Protein AF-A0A8T3RGZ5-F1 (afdb_monomer)

Sequence (111 aa):
MLSREEVRRLLRGARTPHNYAFLATVYACGLRLQEAQHLEIADIDSHRMMLHIHRRQGAKDRLVPLPQATLLILAKRVARRNSTPLKANAVEARAQNKCEAIALRPISDRN

pLDDT: mean 70.44, std 18.89, range [33.62, 89.06]

Mean predicted aligned error: 12.88 Å

Structure (mmCIF, N/CA/C/O backbone):
data_AF-A0A8T3RGZ5-F1
#
_entry.id   AF-A0A8T3RGZ5-F1
#
loop_
_atom_site.group_PDB
_atom_site.id
_atom_site.type_symbol
_atom_site.label_atom_id
_atom_site.label_alt_id
_atom_site.label_comp_id
_atom_site.label_asym_id
_atom_site.label_entity_id
_atom_site.label_seq_id
_atom_site.pdbx_PDB_ins_code
_atom_site.Cartn_x
_atom_site.Cartn_y
_atom_site.Cartn_z
_atom_site.occupancy
_atom_site.B_iso_or_equiv
_atom_site.auth_seq_id
_atom_site.auth_comp_id
_atom_site.auth_asym_id
_atom_site.auth_atom_id
_atom_site.pdbx_PDB_model_num
ATOM 1 N N . MET A 1 1 ? 4.228 18.854 -2.600 1.00 55.91 1 MET A N 1
ATOM 2 C CA . MET A 1 1 ? 3.351 17.838 -3.226 1.00 55.91 1 MET A CA 1
ATOM 3 C C . MET A 1 1 ? 4.071 17.332 -4.460 1.00 55.91 1 MET A C 1
ATOM 5 O O . MET A 1 1 ? 4.508 18.177 -5.224 1.00 55.91 1 MET A O 1
ATOM 9 N N . LEU A 1 2 ? 4.266 16.018 -4.622 1.00 76.31 2 LEU A N 1
ATOM 10 C CA . LEU A 1 2 ? 4.879 15.487 -5.848 1.00 76.31 2 LEU A CA 1
ATOM 11 C C . LEU A 1 2 ? 3.856 15.472 -6.991 1.00 76.31 2 LEU A C 1
ATOM 13 O O . LEU A 1 2 ? 2.701 15.089 -6.788 1.00 76.31 2 LEU A O 1
ATOM 17 N N . SER A 1 3 ? 4.298 15.821 -8.197 1.00 88.62 3 SER A N 1
ATOM 18 C CA . SER A 1 3 ? 3.530 15.627 -9.425 1.00 88.62 3 SER A CA 1
ATOM 19 C C . SER A 1 3 ? 3.378 14.136 -9.741 1.00 88.62 3 SER A C 1
ATOM 21 O O . SER A 1 3 ? 4.238 13.307 -9.427 1.00 88.62 3 SER A O 1
ATOM 23 N N . ARG A 1 4 ? 2.292 13.778 -10.438 1.00 84.94 4 ARG A N 1
ATOM 24 C CA . ARG A 1 4 ? 2.058 12.412 -10.943 1.00 84.94 4 ARG A CA 1
ATOM 25 C C . ARG A 1 4 ? 3.238 11.893 -11.770 1.00 84.94 4 ARG A C 1
ATOM 27 O O . ARG A 1 4 ? 3.524 10.698 -11.756 1.00 84.94 4 ARG A O 1
ATOM 34 N N . GLU A 1 5 ? 3.927 12.772 -12.489 1.00 88.62 5 GLU A N 1
ATOM 35 C CA . GLU A 1 5 ? 5.091 12.413 -13.303 1.00 88.62 5 GLU A CA 1
ATOM 36 C C . GLU A 1 5 ? 6.314 12.065 -12.457 1.00 88.62 5 GLU A C 1
ATOM 38 O O . GLU A 1 5 ? 6.994 11.074 -12.736 1.00 88.62 5 GLU A O 1
ATOM 43 N N . GLU A 1 6 ? 6.554 12.817 -11.386 1.00 87.19 6 GLU A N 1
ATOM 44 C CA . GLU A 1 6 ? 7.647 12.560 -10.450 1.00 87.19 6 GLU A CA 1
ATOM 45 C C . GLU A 1 6 ? 7.424 11.245 -9.704 1.00 87.19 6 GLU A C 1
ATOM 47 O O . GLU A 1 6 ? 8.343 10.434 -9.599 1.00 87.19 6 GLU A O 1
ATOM 52 N N . VA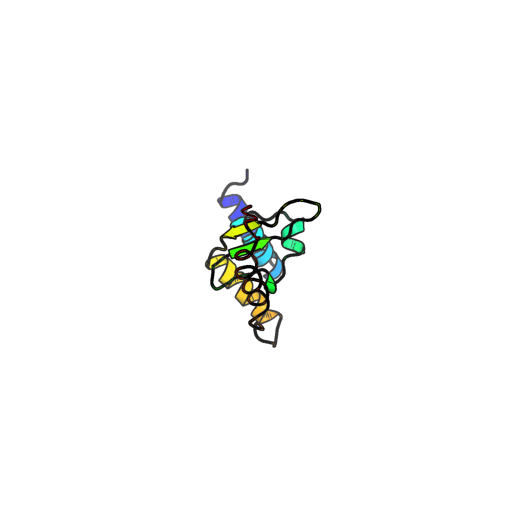L A 1 7 ? 6.183 10.964 -9.288 1.00 85.69 7 VAL A N 1
ATOM 53 C CA . VAL A 1 7 ? 5.820 9.673 -8.683 1.00 85.69 7 VAL A CA 1
ATOM 54 C C . VAL A 1 7 ? 6.077 8.525 -9.660 1.00 85.69 7 VAL A C 1
ATOM 56 O O . VAL A 1 7 ? 6.680 7.519 -9.291 1.00 85.69 7 VAL A O 1
ATOM 59 N N . ARG A 1 8 ? 5.696 8.670 -10.936 1.00 86.50 8 ARG A N 1
ATOM 60 C CA . ARG A 1 8 ? 6.003 7.661 -11.966 1.00 86.50 8 ARG A CA 1
ATOM 61 C C . ARG A 1 8 ? 7.503 7.498 -12.183 1.00 86.50 8 ARG A C 1
ATOM 63 O O . ARG A 1 8 ? 7.955 6.389 -12.456 1.00 86.50 8 ARG A O 1
ATOM 70 N N . ARG A 1 9 ? 8.286 8.576 -12.112 1.00 89.06 9 ARG A N 1
ATOM 71 C CA . ARG A 1 9 ? 9.750 8.520 -12.225 1.00 89.06 9 ARG A CA 1
ATOM 72 C C . ARG A 1 9 ? 10.366 7.792 -11.028 1.00 89.06 9 ARG A C 1
ATOM 74 O O . ARG A 1 9 ? 11.228 6.943 -11.227 1.00 89.06 9 ARG A O 1
ATOM 81 N N . LEU A 1 10 ? 9.860 8.045 -9.823 1.00 86.75 10 LEU A N 1
ATOM 82 C CA . LEU A 1 10 ? 10.284 7.385 -8.590 1.00 86.75 10 LEU A CA 1
ATOM 83 C C . LEU A 1 10 ? 9.942 5.888 -8.602 1.00 86.75 10 LEU A C 1
ATOM 85 O O . LEU A 1 10 ? 10.808 5.058 -8.338 1.00 86.75 10 LEU A O 1
ATOM 89 N N . LEU A 1 11 ? 8.716 5.531 -8.999 1.00 85.25 11 LEU A N 1
ATOM 90 C CA . LEU A 1 11 ? 8.300 4.134 -9.145 1.00 85.25 11 LEU A CA 1
ATOM 91 C C . LEU A 1 11 ? 9.113 3.403 -10.222 1.00 85.25 11 LEU A C 1
ATOM 93 O O . LEU A 1 11 ? 9.502 2.260 -10.010 1.00 85.25 11 LEU A O 1
ATOM 97 N N . ARG A 1 12 ? 9.435 4.056 -11.348 1.00 86.12 12 ARG A N 1
ATOM 98 C CA . ARG A 1 12 ? 10.324 3.487 -12.381 1.00 86.12 12 ARG A CA 1
ATOM 99 C C . ARG A 1 12 ? 11.764 3.299 -11.899 1.00 86.12 12 ARG A C 1
ATOM 101 O O . ARG A 1 12 ? 12.443 2.393 -12.367 1.00 86.12 12 ARG A O 1
ATOM 108 N N . GLY A 1 13 ? 12.224 4.122 -10.958 1.00 87.19 13 GLY A N 1
ATOM 109 C CA . GLY A 1 13 ? 13.535 3.978 -10.324 1.00 87.19 13 GLY A CA 1
ATOM 110 C C . GLY A 1 13 ? 13.635 2.795 -9.354 1.00 87.19 13 GLY A C 1
ATOM 111 O O . GLY A 1 13 ? 14.744 2.378 -9.016 1.00 87.19 13 GLY A O 1
ATOM 112 N N . ALA A 1 14 ? 12.507 2.220 -8.919 1.00 86.75 14 ALA A N 1
ATOM 113 C CA . ALA A 1 14 ? 12.483 1.077 -8.014 1.00 86.75 14 ALA A CA 1
ATOM 114 C C . ALA A 1 14 ? 12.886 -0.216 -8.747 1.00 86.75 14 ALA A C 1
ATOM 116 O O . ALA A 1 14 ? 12.050 -0.969 -9.239 1.00 86.75 14 ALA A O 1
ATOM 117 N N . ARG A 1 15 ? 14.198 -0.485 -8.798 1.00 80.50 15 ARG A N 1
ATOM 118 C CA . ARG A 1 15 ? 14.781 -1.646 -9.500 1.00 80.50 15 ARG A CA 1
ATOM 119 C C . ARG A 1 15 ? 14.363 -2.997 -8.917 1.00 80.50 15 ARG A C 1
ATOM 121 O O . ARG A 1 15 ? 14.391 -3.999 -9.624 1.00 80.50 15 ARG A O 1
ATOM 128 N N . THR A 1 16 ? 13.989 -3.046 -7.638 1.00 83.19 16 THR A N 1
ATOM 129 C CA . THR A 1 16 ? 13.545 -4.284 -6.993 1.00 83.19 16 THR A CA 1
ATOM 130 C C . THR A 1 16 ? 12.016 -4.368 -6.964 1.00 83.19 16 THR A C 1
ATOM 132 O O . THR A 1 16 ? 11.343 -3.409 -6.575 1.00 83.19 16 THR A O 1
ATOM 135 N N . PRO A 1 17 ? 11.431 -5.537 -7.286 1.00 80.25 17 PRO A N 1
ATOM 136 C CA . PRO A 1 17 ? 9.978 -5.719 -7.260 1.00 80.25 17 PRO A CA 1
ATOM 137 C C . PRO A 1 17 ? 9.393 -5.556 -5.850 1.00 80.25 17 PRO A C 1
ATOM 139 O O . PRO A 1 17 ? 8.222 -5.221 -5.702 1.00 80.25 17 PRO A O 1
ATOM 142 N N . HIS A 1 18 ? 10.205 -5.763 -4.808 1.00 81.69 18 HIS A N 1
ATOM 143 C CA . HIS A 1 18 ? 9.824 -5.478 -3.427 1.00 81.69 18 HIS A CA 1
ATOM 144 C C . HIS A 1 18 ? 9.592 -3.983 -3.193 1.00 81.69 18 HIS A C 1
ATOM 146 O O . HIS A 1 18 ? 8.540 -3.607 -2.685 1.00 81.69 18 HIS A O 1
ATOM 152 N N . ASN A 1 19 ? 10.543 -3.140 -3.601 1.00 86.50 19 ASN A N 1
ATOM 153 C CA . ASN A 1 19 ? 10.443 -1.701 -3.379 1.00 86.50 19 ASN A CA 1
ATOM 154 C C . ASN A 1 19 ? 9.344 -1.098 -4.251 1.00 86.50 19 ASN A C 1
ATOM 156 O O . ASN A 1 19 ? 8.610 -0.236 -3.780 1.00 86.50 19 ASN A O 1
ATOM 160 N N . TYR A 1 20 ? 9.175 -1.597 -5.479 1.00 87.88 20 TYR A N 1
ATOM 161 C CA . TYR A 1 20 ? 8.067 -1.189 -6.339 1.00 87.88 20 TYR A CA 1
ATOM 162 C C . TYR A 1 20 ? 6.709 -1.473 -5.684 1.00 87.88 20 TYR A C 1
ATOM 164 O O . TYR A 1 20 ? 5.884 -0.570 -5.573 1.00 87.88 20 TYR A O 1
ATOM 172 N N . ALA A 1 21 ? 6.491 -2.703 -5.202 1.00 84.81 21 ALA A N 1
ATOM 173 C CA . ALA A 1 21 ? 5.242 -3.084 -4.545 1.00 84.81 21 ALA A CA 1
ATOM 174 C C . ALA A 1 21 ? 4.979 -2.256 -3.279 1.00 84.81 21 ALA A C 1
ATOM 176 O O . ALA A 1 21 ? 3.861 -1.786 -3.072 1.00 84.81 21 ALA A O 1
ATOM 177 N N . PHE A 1 22 ? 6.014 -2.030 -2.469 1.00 86.12 22 PHE A N 1
ATOM 178 C CA . PHE A 1 22 ? 5.925 -1.205 -1.268 1.00 86.12 22 PHE A CA 1
ATOM 179 C C . PHE A 1 22 ? 5.522 0.239 -1.595 1.00 86.12 22 PHE A C 1
ATOM 181 O O . PHE A 1 22 ? 4.523 0.737 -1.081 1.00 86.12 22 PHE A O 1
ATOM 188 N N . LEU A 1 23 ? 6.246 0.893 -2.507 1.00 88.12 23 LEU A N 1
ATOM 189 C CA . LEU A 1 23 ? 5.998 2.285 -2.889 1.00 88.12 23 LEU A CA 1
ATOM 190 C C . LEU A 1 23 ? 4.635 2.466 -3.561 1.00 88.12 23 LEU A C 1
ATOM 192 O O . LEU A 1 23 ? 3.929 3.425 -3.257 1.00 88.12 23 LEU A O 1
ATOM 196 N N . ALA A 1 24 ? 4.241 1.536 -4.434 1.00 87.25 24 ALA A N 1
ATOM 197 C CA . ALA A 1 24 ? 2.931 1.556 -5.075 1.00 87.25 24 ALA A CA 1
ATOM 198 C C . ALA A 1 24 ? 1.799 1.444 -4.043 1.00 87.25 24 ALA A C 1
ATOM 200 O O . ALA A 1 24 ? 0.824 2.185 -4.127 1.00 87.25 24 ALA A O 1
ATOM 201 N N . THR A 1 25 ? 1.951 0.574 -3.040 1.00 85.44 25 THR A N 1
ATOM 202 C CA . THR A 1 25 ? 0.949 0.379 -1.980 1.00 85.44 25 THR A CA 1
ATOM 203 C C . THR A 1 25 ? 0.849 1.601 -1.071 1.00 85.44 25 THR A C 1
ATOM 205 O O . THR A 1 25 ? -0.249 2.093 -0.827 1.00 85.44 25 THR A O 1
ATOM 208 N N . VAL A 1 26 ? 1.988 2.145 -0.632 1.00 88.31 26 VAL A N 1
ATOM 209 C CA . VAL A 1 26 ? 2.049 3.364 0.189 1.00 88.31 26 VAL A CA 1
ATOM 210 C C . VAL A 1 26 ? 1.407 4.545 -0.534 1.00 88.31 26 VAL A C 1
ATOM 212 O O . VAL A 1 26 ? 0.607 5.262 0.061 1.00 88.31 26 VAL A O 1
ATOM 215 N N . TYR A 1 27 ? 1.714 4.721 -1.821 1.00 88.06 27 TYR A N 1
ATOM 216 C CA . TYR A 1 27 ? 1.149 5.796 -2.631 1.00 88.06 27 TYR A CA 1
ATOM 217 C C . TYR A 1 27 ? -0.355 5.618 -2.872 1.00 88.06 27 TYR A C 1
ATOM 219 O O . TYR A 1 27 ? -1.117 6.563 -2.695 1.00 88.06 27 TYR A O 1
ATOM 227 N N . ALA A 1 28 ? -0.790 4.412 -3.248 1.00 85.94 28 ALA A N 1
ATOM 228 C CA . ALA A 1 28 ? -2.185 4.136 -3.581 1.00 85.94 28 ALA A CA 1
ATOM 229 C C . ALA A 1 28 ? -3.114 4.177 -2.358 1.00 85.94 28 ALA A C 1
ATOM 231 O O . ALA A 1 28 ? -4.246 4.634 -2.468 1.00 85.94 28 ALA A O 1
ATOM 232 N N . CYS A 1 29 ? -2.636 3.700 -1.206 1.00 83.81 29 CYS A N 1
ATOM 233 C CA . CYS A 1 29 ? -3.423 3.593 0.025 1.00 83.81 29 CYS A CA 1
ATOM 234 C C . CYS A 1 29 ? -3.137 4.736 1.019 1.00 83.81 29 CYS A C 1
ATOM 236 O O . CYS A 1 29 ? -3.730 4.788 2.091 1.00 83.81 29 CYS A O 1
ATOM 238 N N . GLY A 1 30 ? -2.217 5.655 0.710 1.00 86.62 30 GLY A N 1
ATOM 239 C CA . GLY A 1 30 ? -1.892 6.776 1.600 1.00 86.62 30 GLY A CA 1
ATOM 240 C C . GLY A 1 30 ? -1.358 6.339 2.971 1.00 86.62 30 GLY A C 1
ATOM 241 O O . GLY A 1 30 ? -1.651 6.980 3.984 1.00 86.62 30 GLY A O 1
ATOM 242 N N . LEU A 1 31 ? -0.614 5.230 3.018 1.00 84.88 31 LEU A N 1
ATOM 243 C CA . LEU A 1 31 ? -0.089 4.665 4.264 1.00 84.88 31 LEU A CA 1
ATOM 244 C C . LEU A 1 31 ? 1.061 5.509 4.805 1.00 84.88 31 LEU A C 1
ATOM 246 O O . LEU A 1 31 ? 1.884 6.026 4.048 1.00 84.88 31 LEU A O 1
ATOM 250 N N . ARG A 1 32 ? 1.189 5.594 6.131 1.00 84.94 32 ARG A N 1
ATOM 251 C CA . ARG A 1 32 ? 2.426 6.108 6.731 1.00 84.94 32 ARG A CA 1
ATOM 252 C C . ARG A 1 32 ? 3.516 5.047 6.624 1.00 84.94 32 ARG A C 1
ATOM 254 O O . ARG A 1 32 ? 3.242 3.854 6.711 1.00 84.94 32 ARG A O 1
ATOM 261 N N . LEU A 1 33 ? 4.773 5.479 6.517 1.00 83.19 33 LEU A N 1
ATOM 262 C CA . LEU A 1 33 ? 5.915 4.568 6.371 1.00 83.19 33 LEU A CA 1
ATOM 263 C C . LEU A 1 33 ? 5.992 3.523 7.499 1.00 83.19 33 LEU A C 1
ATOM 265 O O . LEU A 1 33 ? 6.321 2.369 7.251 1.00 83.19 33 LEU A O 1
ATOM 269 N N . GLN A 1 34 ? 5.682 3.920 8.735 1.00 79.81 34 GLN A N 1
ATOM 270 C CA . GLN A 1 34 ? 5.650 3.018 9.892 1.00 79.81 34 GLN A CA 1
ATOM 271 C C . GLN A 1 34 ? 4.507 1.998 9.810 1.00 79.81 34 GLN A C 1
ATOM 273 O O . GLN A 1 34 ? 4.709 0.837 10.138 1.00 79.81 34 GLN A O 1
ATOM 278 N N . GLU A 1 35 ? 3.331 2.403 9.333 1.00 82.38 35 GLU A N 1
ATOM 279 C CA . GLU A 1 35 ? 2.172 1.514 9.169 1.00 82.38 35 GLU A CA 1
ATOM 280 C C . GLU A 1 35 ? 2.439 0.484 8.062 1.00 82.38 35 GLU A C 1
ATOM 282 O O . GLU A 1 35 ? 2.237 -0.708 8.255 1.00 82.38 35 GLU A O 1
ATOM 287 N N . ALA A 1 36 ? 2.989 0.926 6.928 1.00 81.88 36 ALA A N 1
ATOM 288 C CA . ALA A 1 36 ? 3.291 0.058 5.791 1.00 81.88 36 ALA A CA 1
ATOM 289 C C . ALA A 1 36 ? 4.390 -0.982 6.073 1.00 81.88 36 ALA A C 1
ATOM 291 O O . ALA A 1 36 ? 4.412 -2.031 5.436 1.00 81.88 36 ALA A O 1
ATOM 292 N N . GLN A 1 37 ? 5.313 -0.701 6.999 1.00 80.31 37 GLN A N 1
ATOM 293 C CA . GLN A 1 37 ? 6.357 -1.650 7.409 1.00 80.31 37 GLN A CA 1
ATOM 294 C C . GLN A 1 37 ? 5.820 -2.805 8.260 1.00 80.31 37 GLN A C 1
ATOM 296 O O . GLN A 1 37 ? 6.392 -3.889 8.224 1.00 80.31 37 GLN A O 1
ATOM 301 N N . HIS A 1 38 ? 4.741 -2.570 9.007 1.00 78.12 38 HIS A N 1
ATOM 302 C CA . HIS A 1 38 ? 4.107 -3.568 9.873 1.00 78.12 38 HIS A CA 1
ATOM 303 C C . HIS A 1 38 ? 2.870 -4.203 9.224 1.00 78.12 38 HIS A C 1
ATOM 305 O O . HIS A 1 38 ? 2.135 -4.914 9.896 1.00 78.12 38 HIS A O 1
ATOM 311 N N . LEU A 1 39 ? 2.617 -3.921 7.944 1.00 80.31 39 LEU A N 1
ATOM 312 C CA . LEU A 1 39 ? 1.459 -4.443 7.235 1.00 80.31 39 LEU A CA 1
ATOM 313 C C . LEU A 1 39 ? 1.648 -5.931 6.935 1.00 80.31 39 LEU A C 1
ATOM 315 O O . LEU A 1 39 ? 2.607 -6.317 6.256 1.00 80.31 39 LEU A O 1
ATOM 319 N N . GLU A 1 40 ? 0.702 -6.752 7.377 1.00 79.38 40 GLU A N 1
ATOM 320 C CA . GLU A 1 40 ? 0.706 -8.184 7.113 1.00 79.38 40 GLU A CA 1
ATOM 321 C C . GLU A 1 40 ? -0.255 -8.560 5.980 1.00 79.38 40 GLU A C 1
ATOM 323 O O . GLU A 1 40 ? -1.176 -7.828 5.620 1.00 79.38 40 GLU A O 1
ATOM 328 N N . ILE A 1 41 ? -0.056 -9.748 5.401 1.00 77.38 41 ILE A N 1
ATOM 329 C CA . ILE A 1 41 ? -0.969 -10.284 4.377 1.00 77.38 41 ILE A CA 1
ATOM 330 C C . ILE A 1 41 ? -2.365 -10.519 4.977 1.00 77.38 41 ILE A C 1
ATOM 332 O O . ILE A 1 41 ? -3.360 -10.377 4.275 1.00 77.38 41 ILE A O 1
ATOM 336 N N . ALA A 1 42 ? -2.437 -10.841 6.274 1.00 78.88 42 ALA A N 1
ATOM 337 C CA . ALA A 1 42 ? -3.687 -11.060 6.999 1.00 78.88 42 ALA A CA 1
ATOM 338 C C . ALA A 1 42 ? -4.543 -9.788 7.146 1.00 78.88 42 ALA A C 1
ATOM 340 O O . ALA A 1 42 ? -5.750 -9.893 7.344 1.00 78.88 42 ALA A O 1
ATOM 341 N N . ASP A 1 43 ? -3.938 -8.606 7.011 1.00 80.69 43 ASP A N 1
ATOM 342 C CA . ASP A 1 43 ? -4.635 -7.319 7.085 1.00 80.69 43 ASP A CA 1
ATOM 343 C C . ASP A 1 43 ? -5.302 -6.919 5.756 1.00 80.69 43 ASP A C 1
ATOM 345 O O . ASP A 1 43 ? -6.013 -5.911 5.683 1.00 80.69 43 ASP A O 1
ATOM 349 N N . ILE A 1 44 ? -5.055 -7.683 4.685 1.00 83.38 44 ILE A N 1
ATOM 350 C CA . ILE A 1 44 ? -5.626 -7.460 3.357 1.00 83.38 44 ILE A CA 1
ATOM 351 C C . ILE A 1 44 ? -6.928 -8.252 3.238 1.00 83.38 44 ILE A C 1
ATOM 353 O O . ILE A 1 44 ? -6.915 -9.475 3.106 1.00 83.38 44 ILE A O 1
ATOM 357 N N . ASP A 1 45 ? -8.054 -7.545 3.192 1.00 83.00 45 ASP A N 1
ATOM 358 C CA . ASP A 1 45 ? -9.349 -8.126 2.856 1.00 83.00 45 ASP A CA 1
ATOM 359 C C . ASP A 1 45 ? -9.577 -8.006 1.342 1.00 83.00 45 ASP A C 1
ATOM 361 O O . ASP A 1 45 ? -9.975 -6.959 0.818 1.00 83.00 45 ASP A O 1
ATOM 365 N N . SER A 1 46 ? -9.292 -9.094 0.622 1.00 78.94 46 SER A N 1
ATOM 366 C CA . SER A 1 46 ? -9.506 -9.189 -0.825 1.00 78.94 46 SER A CA 1
ATOM 367 C C . SER A 1 46 ? -10.979 -9.298 -1.219 1.00 78.94 46 SER A C 1
ATOM 369 O O . SER A 1 46 ? -11.305 -9.036 -2.373 1.00 78.94 46 SER A O 1
ATOM 371 N N . HIS A 1 47 ? -11.868 -9.675 -0.297 1.00 80.81 47 HIS A N 1
ATOM 372 C CA . HIS A 1 47 ? -13.294 -9.821 -0.575 1.00 80.81 47 HIS A CA 1
ATOM 373 C C . HIS A 1 47 ? -14.003 -8.465 -0.515 1.00 80.81 47 HIS A C 1
ATOM 375 O O . HIS A 1 47 ? -14.830 -8.136 -1.363 1.00 80.81 47 HIS A O 1
ATOM 381 N N . ARG A 1 48 ? -13.645 -7.642 0.475 1.00 80.75 48 ARG A N 1
ATOM 382 C CA . ARG A 1 48 ? -14.196 -6.292 0.663 1.00 80.75 48 ARG A CA 1
ATOM 383 C C . ARG A 1 48 ? -13.353 -5.207 -0.003 1.00 80.75 48 ARG A C 1
ATOM 385 O O . ARG A 1 48 ? -13.765 -4.051 -0.003 1.00 80.75 48 ARG A O 1
ATOM 392 N N . MET A 1 49 ? -12.199 -5.568 -0.572 1.00 84.38 49 MET A N 1
ATOM 393 C CA . MET A 1 49 ? -11.220 -4.641 -1.151 1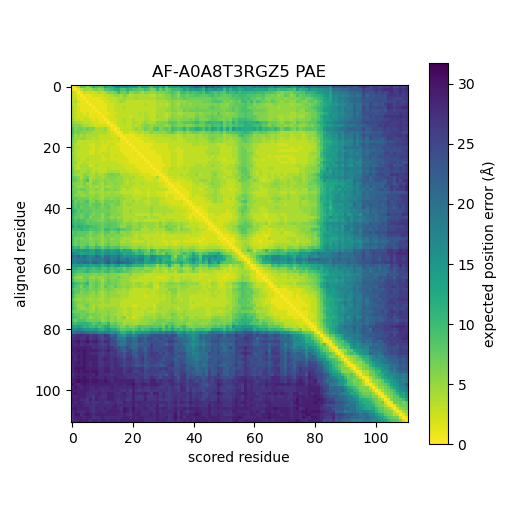.00 84.38 49 MET A CA 1
ATOM 394 C C . MET A 1 49 ? -10.797 -3.559 -0.148 1.00 84.38 49 MET A C 1
ATOM 396 O O . MET A 1 49 ? -10.733 -2.370 -0.470 1.00 84.38 49 MET A O 1
ATOM 400 N N . MET A 1 50 ? -10.521 -3.973 1.091 1.00 84.56 50 MET A N 1
ATOM 401 C CA . MET A 1 50 ? -10.143 -3.083 2.190 1.00 84.56 50 MET A CA 1
ATOM 402 C C . MET A 1 50 ? -8.834 -3.518 2.840 1.00 84.56 50 MET A C 1
ATOM 404 O O . MET A 1 50 ? -8.518 -4.700 2.938 1.00 84.56 50 MET A O 1
ATOM 408 N N . LEU A 1 51 ? -8.074 -2.530 3.300 1.00 85.38 51 LEU A N 1
ATOM 409 C CA . LEU A 1 51 ? -6.835 -2.715 4.033 1.00 85.38 51 LEU A CA 1
ATOM 410 C C . LEU A 1 51 ? -7.026 -2.276 5.483 1.00 85.38 51 LEU A C 1
ATOM 412 O O . LEU A 1 51 ? -7.399 -1.126 5.740 1.00 85.38 51 LEU A O 1
ATOM 416 N N . HIS A 1 52 ? -6.760 -3.183 6.416 1.00 85.94 52 HIS A N 1
ATOM 417 C CA . HIS A 1 52 ? -6.799 -2.902 7.844 1.00 85.94 52 HIS A CA 1
ATOM 418 C C . HIS A 1 52 ? -5.459 -2.304 8.280 1.00 85.94 52 HIS A C 1
ATOM 420 O O . HIS A 1 52 ? -4.405 -2.896 8.077 1.00 85.94 52 HIS A O 1
ATOM 426 N N . ILE A 1 53 ? -5.484 -1.107 8.865 1.00 83.88 53 ILE A N 1
ATOM 427 C CA . ILE A 1 53 ? -4.273 -0.450 9.362 1.00 83.88 53 ILE A CA 1
ATOM 428 C C . ILE A 1 53 ? -4.359 -0.332 10.874 1.00 83.88 53 ILE A C 1
ATOM 430 O O . ILE A 1 53 ? -5.118 0.495 11.394 1.00 83.88 53 ILE A O 1
ATOM 434 N N . HIS A 1 54 ? -3.512 -1.102 11.550 1.00 80.56 54 HIS A N 1
ATOM 435 C CA . HIS A 1 54 ? -3.317 -1.021 12.993 1.00 80.56 54 HIS A CA 1
ATOM 436 C C . HIS A 1 54 ? -2.479 0.209 13.325 1.00 80.56 54 HIS A C 1
ATOM 438 O O . HIS A 1 54 ? -1.329 0.337 12.891 1.00 80.56 54 HIS A O 1
ATOM 444 N N . ARG A 1 55 ? -3.041 1.152 14.085 1.00 75.62 55 ARG A N 1
ATOM 445 C CA . ARG A 1 55 ? -2.278 2.320 14.544 1.00 75.62 55 ARG A CA 1
ATOM 446 C C . ARG A 1 55 ? -1.661 2.040 15.908 1.00 75.62 55 ARG A C 1
ATOM 448 O O . ARG A 1 55 ? -2.336 1.606 16.835 1.00 75.62 55 ARG A O 1
ATOM 455 N N . ARG A 1 56 ? -0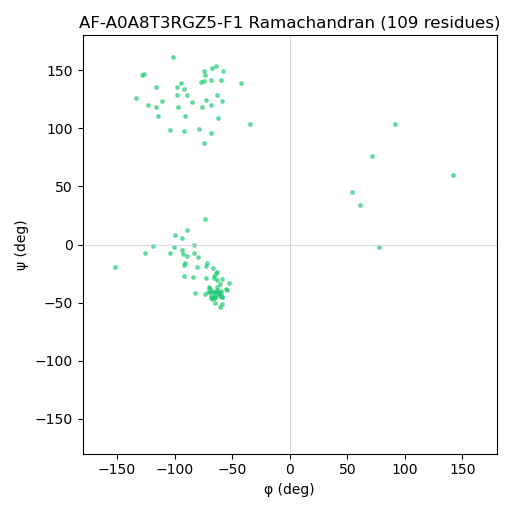.376 2.367 16.074 1.00 65.75 56 ARG A N 1
ATOM 456 C CA . ARG A 1 56 ? 0.249 2.361 17.403 1.00 65.75 56 ARG A CA 1
ATOM 457 C C . ARG A 1 56 ? -0.215 3.565 18.227 1.00 65.75 56 ARG A C 1
ATOM 459 O O . ARG A 1 56 ? -0.287 4.679 17.717 1.00 65.75 56 ARG A O 1
ATOM 466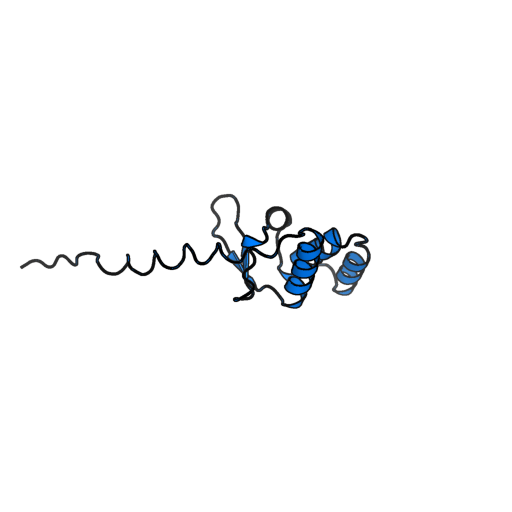 N N . GLN A 1 57 ? -0.442 3.301 19.516 1.00 56.34 57 GLN A N 1
ATOM 467 C CA . GLN A 1 57 ? -0.621 4.274 20.599 1.00 56.34 57 GLN A CA 1
ATOM 468 C C . GLN A 1 57 ? -1.950 5.056 20.574 1.00 56.34 57 GLN A C 1
ATOM 470 O O . GLN A 1 57 ? -2.013 6.228 20.219 1.00 56.34 57 GLN A O 1
ATOM 475 N N . GLY A 1 58 ? -3.031 4.388 20.994 1.00 63.62 58 GLY A N 1
ATOM 476 C CA . GLY A 1 58 ? -4.290 5.029 21.411 1.00 63.62 58 GLY A CA 1
ATOM 477 C C . GLY A 1 58 ? -5.210 5.534 20.294 1.00 63.62 58 GLY A C 1
ATOM 478 O O . GLY A 1 58 ? -6.299 6.026 20.580 1.00 63.62 58 GLY A O 1
ATOM 479 N N . ALA A 1 59 ? -4.812 5.403 19.028 1.00 65.38 59 ALA A N 1
ATOM 480 C CA . ALA A 1 59 ? -5.637 5.775 17.884 1.00 65.38 59 ALA A CA 1
ATOM 481 C C . ALA A 1 59 ? -6.410 4.566 17.340 1.00 65.38 59 ALA A C 1
ATOM 483 O O . ALA A 1 59 ? -5.854 3.480 17.222 1.00 65.38 59 ALA A O 1
ATOM 484 N N . LYS A 1 60 ? -7.682 4.777 16.978 1.00 72.06 60 LYS A N 1
ATOM 485 C CA . LYS A 1 60 ? -8.531 3.746 16.365 1.00 72.06 60 LYS A CA 1
ATOM 486 C C . LYS A 1 60 ? -7.931 3.248 15.050 1.00 72.06 60 LYS A C 1
ATOM 488 O O . LYS A 1 60 ? -7.425 4.048 14.251 1.00 72.06 60 LYS A O 1
ATOM 493 N N . ASP A 1 61 ? -8.060 1.946 14.827 1.00 81.56 61 ASP A N 1
ATOM 494 C CA . ASP A 1 61 ? -7.757 1.317 13.548 1.00 81.56 61 ASP A CA 1
ATOM 495 C C . ASP A 1 61 ? -8.608 1.944 12.448 1.00 81.56 61 ASP A C 1
ATOM 497 O O . ASP A 1 61 ? -9.725 2.426 12.675 1.00 81.56 61 ASP A O 1
ATOM 501 N N . ARG A 1 62 ? -8.058 1.966 11.239 1.00 82.94 62 ARG A N 1
ATOM 502 C CA . ARG A 1 62 ? -8.750 2.509 10.072 1.00 82.94 62 ARG A CA 1
ATOM 503 C C . ARG A 1 62 ? -8.728 1.521 8.928 1.00 82.94 62 ARG A C 1
ATOM 505 O O . ARG A 1 62 ? -7.744 0.814 8.721 1.00 82.94 62 ARG A O 1
ATOM 512 N N . LEU A 1 63 ? -9.815 1.550 8.174 1.00 84.62 63 LEU A N 1
ATOM 513 C CA . LEU A 1 63 ? -9.981 0.812 6.937 1.00 84.62 63 LEU A CA 1
ATOM 514 C C . LEU A 1 63 ? -9.681 1.752 5.782 1.00 84.62 63 LEU A C 1
ATOM 516 O O . LEU A 1 63 ? -10.219 2.860 5.727 1.00 84.62 63 LEU A O 1
ATOM 520 N N . VAL A 1 64 ? -8.811 1.323 4.878 1.00 85.50 64 VAL A N 1
ATOM 521 C CA . VAL A 1 64 ? -8.488 2.074 3.665 1.00 85.50 64 VAL A CA 1
ATOM 522 C C . VAL A 1 64 ? -8.923 1.263 2.450 1.00 85.50 64 VAL A C 1
ATOM 524 O O . VAL A 1 64 ? -8.661 0.060 2.412 1.00 85.50 64 VAL A O 1
ATOM 527 N N . PRO A 1 65 ? -9.577 1.883 1.452 1.00 85.75 65 PRO A N 1
ATOM 528 C CA . PRO A 1 65 ? -9.926 1.187 0.224 1.00 85.75 65 PRO A CA 1
ATOM 529 C C . PRO A 1 65 ? -8.654 0.743 -0.503 1.00 85.75 65 PRO A C 1
ATOM 531 O O . PRO A 1 65 ? -7.749 1.544 -0.743 1.00 85.75 65 PRO A O 1
ATOM 534 N N . LEU A 1 66 ? -8.598 -0.534 -0.864 1.00 85.00 66 LEU A N 1
ATOM 535 C CA . LEU A 1 66 ? -7.492 -1.123 -1.599 1.00 85.00 66 LEU A CA 1
ATOM 536 C C . LEU A 1 66 ? -7.845 -1.169 -3.093 1.00 85.00 66 LEU A C 1
ATOM 538 O O . LEU A 1 66 ? -8.788 -1.856 -3.480 1.00 85.00 66 LEU A O 1
ATOM 542 N N . PRO A 1 67 ? -7.093 -0.489 -3.972 1.00 83.38 67 PRO A N 1
ATOM 543 C CA . PRO A 1 67 ? -7.317 -0.606 -5.407 1.00 83.38 67 PRO A CA 1
ATOM 544 C C . PRO A 1 67 ? -6.947 -2.001 -5.928 1.00 83.38 67 PRO A C 1
ATOM 546 O O . PRO A 1 67 ? -5.907 -2.554 -5.560 1.00 83.38 67 PRO A O 1
ATOM 549 N N . GLN A 1 68 ? -7.731 -2.523 -6.876 1.00 80.81 68 GLN A N 1
ATOM 550 C CA . GLN A 1 68 ? -7.490 -3.832 -7.503 1.00 80.81 68 GLN A CA 1
ATOM 551 C C . GLN A 1 68 ? -6.077 -3.960 -8.092 1.00 80.81 68 GLN A C 1
ATOM 553 O O . GLN A 1 68 ? -5.429 -4.995 -7.954 1.00 80.81 68 GLN A O 1
ATOM 558 N N . ALA A 1 69 ? -5.561 -2.889 -8.704 1.00 82.56 69 ALA A N 1
ATOM 559 C CA . ALA A 1 69 ? -4.206 -2.867 -9.254 1.00 82.56 69 ALA A CA 1
ATOM 560 C C . ALA A 1 69 ? -3.134 -3.133 -8.180 1.00 82.56 69 ALA A C 1
ATOM 562 O O . ALA A 1 69 ? -2.181 -3.873 -8.418 1.00 82.56 69 ALA A O 1
ATOM 563 N N . THR A 1 70 ? -3.311 -2.571 -6.982 1.00 83.00 70 THR A N 1
ATOM 564 C CA . THR A 1 70 ? -2.400 -2.761 -5.848 1.00 83.00 70 THR A CA 1
ATOM 565 C C . THR A 1 70 ? -2.486 -4.187 -5.312 1.00 83.00 70 THR A C 1
ATOM 567 O O . THR A 1 70 ? -1.452 -4.803 -5.055 1.00 83.00 70 THR A O 1
ATOM 570 N N . LEU A 1 71 ? -3.695 -4.753 -5.227 1.00 83.69 71 LEU A N 1
ATOM 571 C CA . LEU A 1 71 ? -3.899 -6.145 -4.824 1.00 83.69 71 LEU A CA 1
ATOM 572 C C . LEU A 1 71 ? -3.189 -7.124 -5.769 1.00 83.69 71 LEU A C 1
ATOM 574 O O . LEU A 1 71 ? -2.517 -8.036 -5.300 1.00 83.69 71 LEU A O 1
ATOM 578 N N . LEU A 1 72 ? -3.249 -6.905 -7.085 1.00 84.38 72 LEU A N 1
ATOM 579 C CA . LEU A 1 72 ? -2.537 -7.738 -8.062 1.00 84.38 72 LEU A CA 1
ATOM 580 C C . LEU A 1 72 ? -1.012 -7.684 -7.875 1.00 84.38 72 LEU A C 1
ATOM 582 O O . LEU A 1 72 ? -0.332 -8.711 -7.963 1.00 84.38 72 LEU A O 1
ATOM 586 N N . ILE A 1 73 ? -0.464 -6.499 -7.589 1.00 83.19 73 ILE A N 1
ATOM 587 C CA . ILE A 1 73 ? 0.969 -6.316 -7.320 1.00 83.19 73 ILE A CA 1
ATOM 588 C C . ILE A 1 73 ? 1.375 -7.063 -6.040 1.00 83.19 73 ILE A C 1
ATOM 590 O O . ILE A 1 73 ? 2.388 -7.771 -6.035 1.00 83.19 73 ILE A O 1
ATOM 594 N N . LEU A 1 74 ? 0.574 -6.943 -4.977 1.00 81.44 74 LEU A N 1
ATOM 595 C CA . LEU A 1 74 ? 0.795 -7.630 -3.703 1.00 81.44 74 LEU A CA 1
ATOM 596 C C . LEU A 1 74 ? 0.661 -9.152 -3.856 1.00 81.44 74 LEU A C 1
ATOM 598 O O . LEU A 1 74 ? 1.561 -9.881 -3.446 1.00 81.44 74 LEU A O 1
ATOM 602 N N . ALA A 1 75 ? -0.373 -9.643 -4.541 1.00 80.25 75 ALA A N 1
ATOM 603 C CA . ALA A 1 75 ? -0.581 -11.066 -4.809 1.00 80.25 75 ALA A CA 1
ATOM 604 C C . ALA A 1 75 ? 0.593 -11.679 -5.589 1.00 80.25 75 ALA A C 1
ATOM 606 O O . ALA A 1 75 ? 1.145 -12.708 -5.195 1.00 80.25 75 ALA A O 1
ATOM 607 N N . LYS A 1 76 ? 1.067 -10.995 -6.641 1.00 80.69 76 LYS A N 1
ATOM 608 C CA . LYS A 1 76 ? 2.256 -11.406 -7.406 1.00 80.69 76 LYS A CA 1
ATOM 609 C C . LYS A 1 76 ? 3.513 -11.465 -6.535 1.00 80.69 76 LYS A C 1
ATOM 611 O O . LYS A 1 76 ? 4.390 -12.298 -6.770 1.00 80.69 76 LYS A O 1
ATOM 616 N N . ARG A 1 77 ? 3.632 -10.580 -5.541 1.00 76.44 77 ARG A N 1
ATOM 617 C CA . ARG A 1 77 ? 4.761 -10.551 -4.600 1.00 76.44 77 ARG A CA 1
ATOM 618 C C . ARG A 1 77 ? 4.697 -11.702 -3.597 1.00 76.44 77 ARG A C 1
ATOM 620 O O . ARG A 1 77 ? 5.746 -12.292 -3.334 1.00 76.44 77 ARG A O 1
ATOM 627 N N . VAL A 1 78 ? 3.512 -12.003 -3.064 1.00 71.56 78 VAL A N 1
ATOM 628 C CA . VAL A 1 78 ? 3.272 -13.110 -2.123 1.00 71.56 78 VAL A CA 1
ATOM 629 C C . VAL A 1 78 ? 3.518 -14.456 -2.802 1.00 71.56 78 VAL A C 1
ATOM 631 O O . VAL A 1 78 ? 4.269 -15.268 -2.270 1.00 71.56 78 VAL A O 1
ATOM 634 N N . ALA A 1 79 ? 3.025 -14.643 -4.029 1.00 70.50 79 ALA A N 1
ATOM 635 C CA . ALA A 1 79 ? 3.267 -15.856 -4.815 1.00 70.50 79 ALA A CA 1
ATOM 636 C C . ALA A 1 79 ? 4.763 -16.130 -5.070 1.00 70.50 79 ALA A C 1
ATOM 638 O O . ALA A 1 79 ? 5.177 -17.277 -5.169 1.00 70.50 79 ALA A O 1
ATOM 639 N N . ARG A 1 80 ? 5.603 -15.086 -5.147 1.00 68.50 80 ARG A N 1
ATOM 640 C CA . ARG A 1 80 ? 7.066 -15.240 -5.275 1.00 68.50 80 ARG A CA 1
ATOM 641 C C . ARG A 1 80 ? 7.784 -15.532 -3.957 1.00 68.50 80 ARG A C 1
ATOM 643 O O . ARG A 1 80 ? 8.945 -15.923 -3.998 1.00 68.50 80 ARG A O 1
ATOM 650 N N . ARG A 1 81 ? 7.161 -15.250 -2.809 1.00 61.97 81 ARG A N 1
ATOM 651 C CA . ARG A 1 81 ? 7.741 -15.486 -1.475 1.00 61.97 81 ARG A CA 1
ATOM 652 C C . ARG A 1 81 ? 7.365 -16.862 -0.922 1.00 61.97 81 ARG A C 1
ATOM 654 O O . ARG A 1 81 ? 8.139 -17.397 -0.137 1.00 61.97 81 ARG A O 1
ATOM 661 N N . ASN A 1 82 ? 6.226 -17.421 -1.332 1.00 54.31 82 ASN A N 1
ATOM 662 C CA . ASN A 1 82 ? 5.656 -18.602 -0.699 1.00 54.31 82 ASN A CA 1
ATOM 663 C C . ASN A 1 82 ? 5.460 -19.735 -1.722 1.00 54.31 82 ASN A C 1
ATOM 665 O O . ASN A 1 82 ? 4.618 -19.622 -2.607 1.00 54.31 82 ASN A O 1
ATOM 669 N N . SER A 1 83 ? 6.112 -20.881 -1.504 1.00 42.56 83 SER A N 1
ATOM 670 C CA . SER A 1 83 ? 5.627 -22.197 -1.966 1.00 42.56 83 SER A CA 1
ATOM 671 C C . SER A 1 83 ? 4.432 -22.699 -1.132 1.00 42.56 83 SER A C 1
ATOM 673 O O . SER A 1 83 ? 4.162 -23.894 -1.077 1.00 42.56 83 SER A O 1
ATOM 675 N N . THR A 1 84 ? 3.709 -21.807 -0.453 1.00 41.59 84 THR A N 1
ATOM 676 C CA . THR A 1 84 ? 2.535 -22.132 0.360 1.00 41.59 84 THR A CA 1
ATOM 677 C C . THR A 1 84 ? 1.417 -21.145 0.043 1.00 41.59 84 THR A C 1
ATOM 679 O O . THR A 1 84 ? 1.640 -19.929 0.085 1.00 41.59 84 THR A O 1
ATOM 682 N N . PRO A 1 85 ? 0.223 -21.649 -0.316 1.00 40.34 85 PRO A N 1
ATOM 683 C CA . PRO A 1 85 ? -0.873 -20.810 -0.765 1.00 40.34 85 PRO A CA 1
ATOM 684 C C . PRO A 1 85 ? -1.313 -19.893 0.371 1.00 40.34 85 PRO A C 1
ATOM 686 O O . PRO A 1 85 ? -1.128 -20.223 1.546 1.00 40.34 85 PRO A O 1
ATOM 689 N N . LEU A 1 86 ? -1.892 -18.747 -0.006 1.00 42.19 86 LEU A N 1
ATOM 690 C CA . LEU A 1 86 ? -2.755 -17.933 0.848 1.00 42.19 86 LEU A CA 1
ATOM 691 C C . LEU A 1 86 ? -3.548 -18.888 1.746 1.00 42.19 86 LEU A C 1
ATOM 693 O O . LEU A 1 86 ? -4.476 -19.549 1.277 1.00 42.19 86 LEU A O 1
ATOM 697 N N . LYS A 1 87 ? -3.165 -19.004 3.021 1.00 36.44 87 LYS A N 1
ATOM 698 C CA . LYS A 1 87 ? -4.077 -19.570 4.000 1.00 36.44 87 LYS A CA 1
ATOM 699 C C . LYS A 1 87 ? -5.170 -18.530 4.131 1.00 36.44 87 LYS A C 1
ATOM 701 O O . LYS A 1 87 ? -5.007 -17.514 4.801 1.00 36.44 87 LYS A O 1
ATOM 706 N N . ALA A 1 88 ? -6.231 -18.774 3.372 1.00 40.53 88 ALA A N 1
ATOM 707 C CA . ALA A 1 88 ? -7.551 -18.291 3.678 1.00 40.53 88 ALA A CA 1
ATOM 708 C C . ALA A 1 88 ? -7.781 -18.466 5.186 1.00 40.53 88 ALA A C 1
ATOM 710 O O . ALA A 1 88 ? -7.417 -19.496 5.759 1.00 40.53 88 ALA A O 1
ATOM 711 N N . ASN A 1 89 ? -8.404 -17.453 5.778 1.00 46.84 89 ASN A N 1
ATOM 712 C CA . ASN A 1 89 ? -9.014 -17.450 7.106 1.00 46.84 89 ASN A CA 1
ATOM 713 C C . ASN A 1 89 ? -8.108 -17.004 8.263 1.00 46.84 89 ASN A C 1
ATOM 715 O O . ASN A 1 89 ? -7.322 -17.768 8.816 1.00 46.84 89 ASN A O 1
ATOM 719 N N . ALA A 1 90 ? -8.350 -15.764 8.701 1.00 39.94 90 ALA A N 1
ATOM 720 C CA . ALA A 1 90 ? -8.203 -15.370 10.106 1.00 39.94 90 ALA A CA 1
ATOM 721 C C . ALA A 1 90 ? -9.128 -14.202 10.520 1.00 39.94 90 ALA A C 1
ATOM 723 O O . ALA A 1 90 ? -9.400 -14.048 11.709 1.00 39.94 90 ALA A O 1
ATOM 724 N N . VAL A 1 91 ? -9.664 -13.402 9.584 1.00 40.88 91 VAL A N 1
ATOM 725 C CA . VAL A 1 91 ? -10.496 -12.224 9.930 1.00 40.88 91 VAL A CA 1
ATOM 726 C C . VAL A 1 91 ? -11.999 -12.536 10.056 1.00 40.88 91 VAL A C 1
ATOM 728 O O . VAL A 1 91 ? -12.736 -11.744 10.637 1.00 40.88 91 VAL A O 1
ATOM 731 N N . GLU A 1 92 ? -12.466 -13.725 9.662 1.00 34.88 92 GLU A N 1
ATOM 732 C CA . GLU A 1 92 ? -13.856 -14.149 9.929 1.00 34.88 92 GLU A CA 1
ATOM 733 C C . GLU A 1 92 ? -14.085 -14.668 11.363 1.00 34.88 92 GLU A C 1
ATOM 735 O O . GLU A 1 92 ? -15.222 -14.779 11.810 1.00 34.88 92 GLU A O 1
ATOM 740 N N . ALA A 1 93 ? -13.034 -14.900 12.159 1.00 34.91 93 ALA A N 1
ATOM 741 C CA . ALA A 1 93 ? -13.181 -15.497 13.492 1.00 34.91 93 ALA A CA 1
ATOM 742 C C . ALA A 1 93 ? -13.541 -14.507 14.623 1.00 34.91 93 ALA A C 1
ATOM 744 O O . ALA A 1 93 ? -13.665 -14.917 15.776 1.00 34.91 93 ALA A O 1
ATOM 745 N N . ARG A 1 94 ? -13.691 -13.201 14.350 1.00 34.09 94 ARG A N 1
ATOM 746 C CA . ARG A 1 94 ? -13.971 -12.198 15.405 1.00 34.09 94 ARG A CA 1
ATOM 747 C C . ARG A 1 94 ? -15.204 -11.323 15.184 1.00 34.09 94 ARG A C 1
ATOM 749 O O . ARG A 1 94 ? -15.587 -10.613 16.111 1.00 34.09 94 ARG A O 1
ATOM 756 N N . ALA A 1 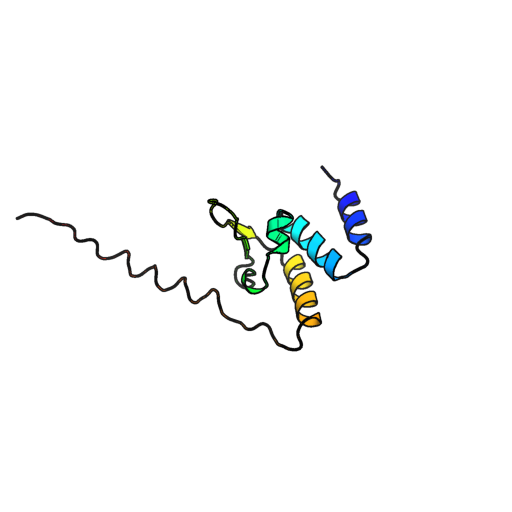95 ? -15.854 -11.392 14.023 1.00 37.94 95 ALA A N 1
ATOM 757 C CA . ALA A 1 95 ? -17.028 -10.564 13.735 1.00 37.94 95 ALA A CA 1
ATOM 758 C C . ALA A 1 95 ? -18.375 -11.217 14.105 1.00 37.94 95 ALA A C 1
ATOM 760 O O . ALA A 1 95 ? -19.353 -10.491 14.255 1.00 37.94 95 ALA A O 1
ATOM 761 N N . GLN A 1 96 ? -18.436 -12.535 14.342 1.00 46.12 96 GLN A N 1
ATOM 762 C CA . GLN A 1 96 ? -19.709 -13.194 14.677 1.00 46.12 96 GLN A CA 1
ATOM 763 C C . GLN A 1 96 ? -20.077 -13.116 16.171 1.00 46.12 96 GLN A C 1
ATOM 765 O O . GLN A 1 96 ? -21.250 -13.017 16.513 1.00 46.12 96 GLN A O 1
ATOM 770 N N . ASN A 1 97 ? -19.096 -13.031 17.077 1.00 43.81 97 ASN A N 1
ATOM 771 C CA . ASN A 1 97 ? -19.358 -13.120 18.525 1.00 43.81 97 ASN A CA 1
ATOM 772 C C . ASN A 1 97 ? -19.667 -11.777 19.212 1.00 43.81 97 ASN A C 1
ATOM 774 O O . ASN A 1 97 ? -19.651 -11.701 20.439 1.00 43.81 97 ASN A O 1
ATOM 778 N N . LYS A 1 98 ? -19.935 -10.699 18.461 1.00 37.25 98 LYS A N 1
ATOM 779 C CA . LYS A 1 98 ? -20.305 -9.396 19.052 1.00 37.25 98 LYS A CA 1
ATOM 780 C C . LYS A 1 98 ? -21.689 -8.882 18.652 1.00 37.25 98 LYS A C 1
ATOM 782 O O . LYS A 1 98 ? -22.102 -7.846 19.166 1.00 37.25 98 LYS A O 1
ATOM 787 N N . CYS A 1 99 ? -22.421 -9.615 17.811 1.00 33.62 99 CYS A N 1
ATOM 788 C CA . CYS A 1 99 ? -23.798 -9.263 17.455 1.00 33.62 99 CYS A CA 1
ATOM 789 C C . CYS A 1 99 ? -24.867 -9.921 18.348 1.00 33.62 99 CYS A C 1
ATOM 791 O O . CYS A 1 99 ? -25.964 -9.383 18.419 1.00 33.62 99 CYS A O 1
ATOM 793 N N . GLU A 1 100 ? -24.565 -10.980 19.111 1.00 37.69 100 GLU A N 1
ATOM 794 C CA . GLU A 1 100 ? -25.549 -11.580 20.042 1.00 37.69 100 GLU A CA 1
ATOM 795 C C . GLU A 1 100 ? -25.503 -11.030 21.480 1.00 37.69 100 GLU A C 1
ATOM 797 O O . GLU A 1 100 ? -26.410 -11.282 22.261 1.00 37.69 100 GLU A O 1
ATOM 802 N N . ALA A 1 101 ? -24.515 -10.208 21.848 1.00 40.72 101 ALA A N 1
ATOM 803 C CA . ALA A 1 101 ? -24.383 -9.706 23.226 1.00 40.72 101 ALA A CA 1
ATOM 804 C C . ALA A 1 101 ? -25.044 -8.332 23.486 1.00 40.72 101 ALA A C 1
ATOM 806 O O . ALA A 1 101 ? -24.862 -7.759 24.560 1.00 40.72 101 ALA A O 1
ATOM 807 N N . ILE A 1 102 ? -25.774 -7.767 22.513 1.00 45.41 102 ILE A N 1
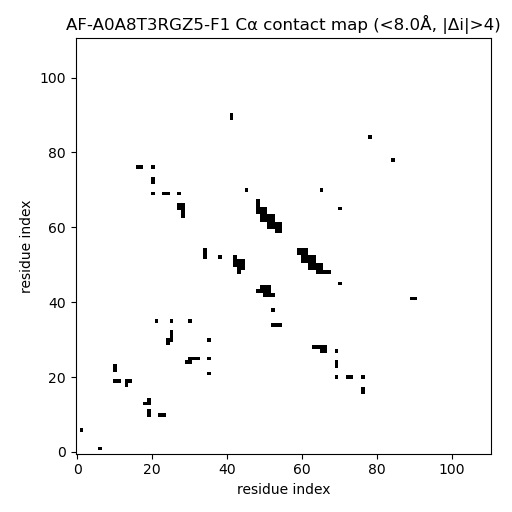ATOM 808 C CA . ILE A 1 102 ? -26.436 -6.449 22.651 1.00 45.41 102 ILE A CA 1
ATOM 809 C C . ILE A 1 102 ? -27.958 -6.578 22.871 1.00 45.41 102 ILE A C 1
ATOM 811 O O . ILE A 1 102 ? -28.607 -5.604 23.245 1.00 45.41 102 ILE A O 1
ATOM 815 N N . ALA A 1 103 ? -28.534 -7.778 22.768 1.00 45.88 103 ALA A N 1
ATOM 816 C CA . ALA A 1 103 ? -29.901 -8.045 23.210 1.00 45.88 103 ALA A CA 1
ATOM 817 C C . ALA A 1 103 ? -29.848 -8.819 24.531 1.00 45.88 103 ALA A C 1
ATOM 819 O O . ALA A 1 103 ? -29.587 -10.011 24.516 1.00 45.88 103 ALA A O 1
ATOM 820 N N . LEU A 1 104 ? -30.020 -8.093 25.641 1.00 46.03 104 LEU A N 1
ATOM 821 C CA . LEU A 1 104 ? -30.334 -8.509 27.025 1.00 46.03 104 LEU A CA 1
ATOM 822 C C . LEU A 1 104 ? -29.555 -7.622 28.015 1.00 46.03 104 LEU A C 1
ATOM 824 O O . LEU A 1 104 ? -28.755 -8.080 28.828 1.00 46.03 104 LEU A O 1
ATOM 828 N N . ARG A 1 105 ? -29.805 -6.308 27.964 1.00 35.06 105 ARG A N 1
ATOM 829 C CA . ARG A 1 105 ? -29.737 -5.496 29.184 1.00 35.06 105 ARG A CA 1
ATOM 830 C C . ARG A 1 105 ? -31.133 -5.523 29.810 1.00 35.06 105 ARG A C 1
ATOM 832 O O . ARG A 1 105 ? -32.093 -5.277 29.081 1.00 35.06 105 ARG A O 1
ATOM 839 N N . PRO A 1 106 ? -31.264 -5.842 31.106 1.00 43.75 106 PRO A N 1
ATOM 840 C CA . PRO A 1 106 ? -32.559 -5.916 31.758 1.00 43.75 106 PRO A CA 1
ATOM 841 C C . PRO A 1 106 ? -33.123 -4.498 31.851 1.00 43.75 106 PRO A C 1
ATOM 843 O O . PRO A 1 106 ? -32.501 -3.615 32.445 1.00 43.75 106 PRO A O 1
ATOM 846 N N . ILE A 1 107 ? -34.288 -4.271 31.247 1.00 44.75 107 ILE A N 1
ATOM 847 C 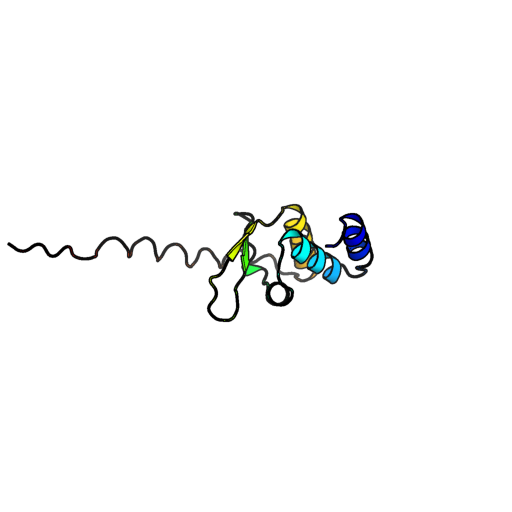CA . ILE A 1 107 ? -35.110 -3.116 31.593 1.00 44.75 107 ILE A CA 1
ATOM 848 C C . ILE A 1 107 ? -35.805 -3.516 32.888 1.00 44.75 107 ILE A C 1
ATOM 850 O O . ILE A 1 107 ? -36.724 -4.328 32.907 1.00 44.75 107 ILE A O 1
ATOM 854 N N . SER A 1 108 ? -35.244 -3.023 33.985 1.00 49.34 108 SER A N 1
ATOM 855 C CA . SER A 1 108 ? -35.916 -2.971 35.271 1.00 49.34 108 SER A CA 1
ATOM 856 C C . SER A 1 108 ? -37.136 -2.072 35.109 1.00 49.34 108 SER A C 1
ATOM 858 O O . SER A 1 108 ? -36.969 -0.862 34.967 1.00 49.34 108 SER A O 1
ATOM 860 N N . ASP A 1 109 ? -38.331 -2.658 35.128 1.00 39.16 109 ASP A N 1
ATOM 861 C CA . ASP A 1 109 ? -39.552 -1.931 35.438 1.00 39.16 109 ASP A CA 1
ATOM 862 C C . ASP A 1 109 ? -40.145 -2.493 36.725 1.00 39.16 109 ASP A C 1
ATOM 864 O O . ASP A 1 109 ? -40.464 -3.674 36.864 1.00 39.16 109 ASP A O 1
ATOM 868 N N . ARG A 1 110 ? -40.215 -1.582 37.692 1.00 42.50 110 ARG A N 1
ATOM 869 C CA . ARG A 1 110 ? -40.992 -1.674 38.916 1.00 42.50 110 ARG A CA 1
ATOM 870 C C . ARG A 1 110 ? -42.465 -1.848 38.546 1.00 42.50 110 ARG A C 1
ATOM 872 O O . ARG A 1 110 ? -43.001 -0.951 37.901 1.00 42.50 110 ARG A O 1
ATOM 879 N N . ASN A 1 111 ? -43.102 -2.917 39.020 1.00 40.25 111 ASN A N 1
ATOM 880 C CA . ASN A 1 111 ? -44.336 -2.864 39.818 1.00 40.25 111 ASN A CA 1
ATOM 881 C C . ASN A 1 111 ? -44.625 -4.239 40.429 1.00 40.25 111 ASN A C 1
ATOM 883 O O . ASN A 1 111 ? -44.752 -5.205 39.647 1.00 40.25 111 ASN A O 1
#

Radius of gyration: 19.59 Å; Cα contacts (8 Å, |Δi|>4): 76; chains: 1; bounding box: 59×40×53 Å

Secondary structure (DSSP, 8-state):
---HHHHHHHHHH--SHHHHHHHHHHHHHT--HHHHHT--GGGEETTTTEEEEPPSSSPPPEEEEPPHHHHHHHHHHHHHH-SS-----SGGGSSSTTSSSSS--------

Solvent-accessible surface area (backbone atoms only — not comparable to full-atom values): 7154 Å² total; per-residue (Å²): 133,83,52,74,64,56,51,51,52,54,51,70,65,38,84,45,72,66,54,31,43,50,52,50,42,34,66,73,52,69,49,52,74,72,49,61,74,72,62,52,77,83,36,53,38,80,88,78,34,31,32,59,44,76,50,82,82,95,49,79,66,46,78,36,68,48,55,68,73,50,51,53,47,49,50,57,51,49,61,74,73,37,102,57,75,85,76,77,8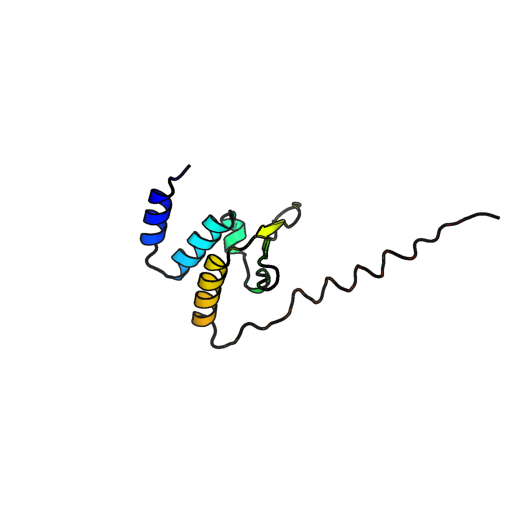3,73,76,75,81,67,69,68,81,64,72,68,76,74,76,80,73,84,81,85,73,93,128

Foldseek 3Di:
DDDPVVLVVVLVPPPDLVVNLLSCQCVQQVDDPVQSVPFDPVQQDPPQQWGWTDDPDDDDIDITRHDPVSVVSVLVVVVVVDPDDPPPDDVVPPPPVPPPPPPDDDPDDDD

Nearest PDB structures (foldseek):
  4a8e-assembly1_A-2  TM=8.807E-01  e=3.186E-05  Pyrococcus abyssi
  5hxy-assembly4_D  TM=8.441E-01  e=8.012E-0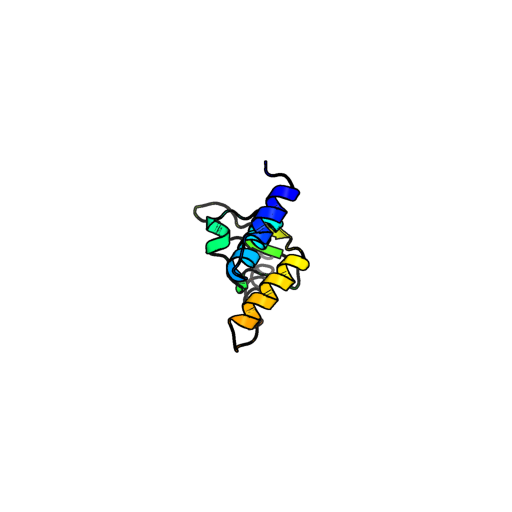5  Thermoplasma acidophilum DSM 1728
  2a3v-assembly1_D  TM=7.570E-01  e=1.548E-04  Vibrio cholerae O1 biovar El Tor str. N16961
  2a3v-assembly1_C  TM=7.286E-01  e=1.886E-04  Vibrio cholerae O1 biovar El Tor str. N16961
  2a3v-assembly1_A  TM=7.286E-01  e=2.152E-04  Vibrio cholerae O1 biovar El Tor str. N16961